Protein AF-A0A7C1H6C1-F1 (afdb_monomer)

Structure (mmCIF, N/CA/C/O backbone):
data_AF-A0A7C1H6C1-F1
#
_entry.id   AF-A0A7C1H6C1-F1
#
loop_
_atom_site.group_PDB
_atom_site.id
_atom_site.type_symbol
_atom_site.label_atom_id
_atom_site.label_alt_id
_atom_site.label_comp_id
_atom_site.label_asym_id
_atom_site.label_entity_id
_atom_site.label_seq_id
_atom_site.pdbx_PDB_ins_code
_atom_site.Cartn_x
_atom_site.Cartn_y
_atom_site.Cartn_z
_atom_site.occupancy
_atom_site.B_iso_or_equiv
_atom_site.auth_seq_id
_atom_site.auth_comp_id
_atom_site.auth_asym_id
_atom_site.auth_atom_id
_atom_site.pdbx_PDB_model_num
ATOM 1 N N . MET A 1 1 ? -27.870 21.185 27.278 1.00 41.31 1 MET A N 1
ATOM 2 C CA . MET A 1 1 ? -27.727 19.780 26.843 1.00 41.31 1 MET A CA 1
ATOM 3 C C . MET A 1 1 ? -26.979 19.782 25.518 1.00 41.31 1 MET A C 1
ATOM 5 O O . MET A 1 1 ? -27.585 20.027 24.486 1.00 41.31 1 MET A O 1
ATOM 9 N N . THR A 1 2 ? -25.654 19.652 25.551 1.00 43.38 2 THR A N 1
ATOM 10 C CA . THR A 1 2 ? -24.798 19.610 24.356 1.00 43.38 2 THR A CA 1
ATOM 11 C C . THR A 1 2 ? -24.588 18.154 23.959 1.00 43.38 2 THR A C 1
ATOM 13 O O . THR A 1 2 ? -24.225 17.325 24.786 1.00 43.38 2 THR A O 1
ATOM 16 N N . ASN A 1 3 ? -24.901 17.838 22.707 1.00 36.38 3 ASN A N 1
ATOM 17 C CA . ASN A 1 3 ? -24.874 16.490 22.154 1.00 36.38 3 ASN A CA 1
ATOM 18 C C . ASN A 1 3 ? -23.404 16.103 21.857 1.00 36.38 3 ASN A C 1
ATOM 20 O O . ASN A 1 3 ? -22.802 16.738 20.992 1.00 36.38 3 ASN A O 1
ATOM 24 N N . PRO A 1 4 ? -22.788 15.119 22.541 1.00 44.34 4 PRO A N 1
ATOM 25 C CA . PRO A 1 4 ? -21.353 14.830 22.414 1.00 44.34 4 PRO A CA 1
ATOM 26 C C . PRO A 1 4 ? -21.010 13.916 21.221 1.00 44.34 4 PRO A C 1
ATOM 28 O O . PRO A 1 4 ? -19.975 13.258 21.220 1.00 44.34 4 PRO A O 1
ATOM 31 N N . CYS A 1 5 ? -21.877 13.833 20.207 1.00 44.78 5 CYS A N 1
ATOM 32 C CA . CYS A 1 5 ? -21.797 12.816 19.153 1.00 44.78 5 CYS A CA 1
ATOM 33 C C . CYS A 1 5 ? -21.867 13.399 17.732 1.00 44.78 5 CYS A C 1
ATOM 35 O O . CYS A 1 5 ? -22.491 12.821 16.846 1.00 44.78 5 CYS A O 1
ATOM 37 N N . ALA A 1 6 ? -21.248 14.558 17.502 1.00 43.44 6 ALA A N 1
ATOM 38 C CA . ALA A 1 6 ? -21.001 15.027 16.143 1.00 43.44 6 ALA A CA 1
ATOM 39 C C . ALA A 1 6 ? -19.645 14.463 15.673 1.00 43.44 6 ALA A C 1
ATOM 41 O O . ALA A 1 6 ? -18.620 14.836 16.249 1.00 43.44 6 ALA A O 1
ATOM 42 N N . PRO A 1 7 ? -19.598 13.553 14.680 1.00 46.59 7 PRO A N 1
ATOM 43 C CA . PRO A 1 7 ? -18.335 13.176 14.060 1.00 46.59 7 PRO A CA 1
ATOM 44 C C . PRO A 1 7 ? -17.683 14.423 13.454 1.00 46.59 7 PRO A C 1
ATOM 46 O O . PRO A 1 7 ? -18.373 15.287 12.906 1.00 46.59 7 PRO A O 1
ATOM 49 N N . ALA A 1 8 ? -16.359 14.528 13.585 1.00 51.44 8 ALA A N 1
ATOM 50 C CA . ALA A 1 8 ? -15.604 15.621 12.988 1.00 51.44 8 ALA A CA 1
ATOM 51 C C . ALA A 1 8 ? -15.923 15.711 11.482 1.00 51.44 8 ALA A C 1
ATOM 53 O O . ALA A 1 8 ? -16.032 14.669 10.826 1.00 51.44 8 ALA A O 1
ATOM 54 N N . PRO A 1 9 ? -16.101 16.923 10.928 1.00 43.56 9 PRO A N 1
ATOM 55 C CA . PRO A 1 9 ? -16.385 17.080 9.512 1.00 43.56 9 PRO A CA 1
ATOM 56 C C . PRO A 1 9 ? -15.245 16.465 8.698 1.00 43.56 9 PRO A C 1
ATOM 58 O O . PRO A 1 9 ? -14.074 16.789 8.910 1.00 43.56 9 PRO A O 1
ATOM 61 N N . LEU A 1 10 ? -15.604 15.562 7.782 1.00 43.38 10 LEU A N 1
ATOM 62 C CA . LEU A 1 10 ? -14.687 15.027 6.781 1.00 43.38 10 LEU A CA 1
ATOM 63 C C . LEU A 1 10 ? -14.055 16.216 6.055 1.00 43.38 10 LEU A C 1
ATOM 65 O O . LEU A 1 10 ? -14.773 17.058 5.508 1.00 43.38 10 LEU A O 1
ATOM 69 N N . GLN A 1 11 ? -12.726 16.320 6.101 1.00 48.47 11 GLN A N 1
ATOM 70 C CA . GLN A 1 11 ? -12.034 17.381 5.382 1.00 48.47 11 GLN A CA 1
ATOM 71 C C . GLN A 1 11 ? -12.354 17.272 3.883 1.00 48.47 11 GLN A C 1
ATOM 73 O O . GLN A 1 11 ? -12.428 16.157 3.357 1.00 48.47 11 GLN A O 1
ATOM 78 N N . PRO A 1 12 ? -12.575 18.404 3.192 1.00 44.47 12 PRO A N 1
ATOM 79 C CA . PRO A 1 12 ? -12.840 18.391 1.763 1.00 44.47 12 PRO A CA 1
ATOM 80 C C . PRO A 1 12 ? -11.667 17.755 1.013 1.00 44.47 12 PRO A C 1
ATOM 82 O O . PRO A 1 12 ? -10.502 17.977 1.351 1.00 44.47 12 PRO A O 1
ATOM 85 N N . PHE A 1 13 ? -11.992 16.957 -0.007 1.00 45.94 13 PHE A N 1
ATOM 86 C CA . PHE A 1 13 ? -11.002 16.376 -0.908 1.00 45.94 13 PHE A CA 1
ATOM 87 C C . PHE A 1 13 ? -10.134 17.491 -1.510 1.00 45.94 13 PHE A C 1
ATOM 89 O O . PHE A 1 13 ? -10.690 18.479 -2.000 1.00 45.94 13 PHE A O 1
ATOM 96 N N . PRO A 1 14 ? -8.796 17.363 -1.483 1.00 41.94 14 PRO A N 1
ATOM 97 C CA . PRO A 1 14 ? -7.927 18.373 -2.056 1.00 41.94 14 PRO A CA 1
ATOM 98 C C . PRO A 1 14 ? -8.134 18.470 -3.571 1.00 41.94 14 PRO A C 1
ATOM 100 O O . PRO A 1 14 ? -8.294 17.473 -4.278 1.00 41.94 14 PRO A O 1
ATOM 103 N N . ASP A 1 15 ? -8.148 19.721 -4.017 1.00 39.97 15 ASP A N 1
ATOM 104 C CA . ASP A 1 15 ? -8.472 20.185 -5.357 1.00 39.97 15 ASP A CA 1
ATOM 105 C C . ASP A 1 15 ? -7.474 19.704 -6.438 1.00 39.97 15 ASP A C 1
ATOM 107 O O . ASP A 1 15 ? -6.362 19.243 -6.164 1.00 39.97 15 ASP A O 1
ATOM 111 N N . LYS A 1 16 ? -7.916 19.829 -7.691 1.00 38.97 16 LYS A N 1
ATOM 112 C CA . LYS A 1 16 ? -7.424 19.275 -8.973 1.00 38.97 16 LYS A CA 1
ATOM 113 C C . LYS A 1 16 ? -5.913 19.401 -9.288 1.00 38.97 16 LYS A C 1
ATOM 115 O O . LYS A 1 16 ? -5.517 20.066 -10.240 1.00 38.97 16 LYS A O 1
ATOM 120 N N . SER A 1 17 ? -5.079 18.655 -8.571 1.00 42.41 17 SER A N 1
ATOM 121 C CA . SER A 1 17 ? -3.699 18.266 -8.949 1.00 42.41 17 SER A CA 1
ATOM 122 C C . SER A 1 17 ? -3.492 16.744 -8.821 1.00 42.41 17 SER A C 1
ATOM 124 O O . SER A 1 17 ? -2.400 16.239 -8.581 1.00 42.41 17 SER A O 1
ATOM 126 N N . THR A 1 18 ? -4.605 16.021 -8.921 1.00 49.31 18 THR A N 1
ATOM 127 C CA . THR A 1 18 ? -4.987 14.915 -8.043 1.00 49.31 18 THR A CA 1
ATOM 128 C C . THR A 1 18 ? -4.229 13.623 -8.312 1.00 49.31 18 THR A C 1
ATOM 130 O O . THR A 1 18 ? -4.319 13.074 -9.409 1.00 49.31 18 THR A O 1
ATOM 133 N N . GLY A 1 19 ? -3.587 13.082 -7.271 1.00 53.88 19 GLY A N 1
ATOM 134 C CA . GLY A 1 19 ? -3.316 11.646 -7.202 1.00 53.88 19 GLY A CA 1
ATOM 135 C C . GLY A 1 19 ? -4.607 10.836 -7.359 1.00 53.88 19 GLY A C 1
ATOM 136 O O . GLY A 1 19 ? -5.715 11.383 -7.339 1.00 53.88 19 GLY A O 1
ATOM 137 N N . SER A 1 20 ? -4.476 9.532 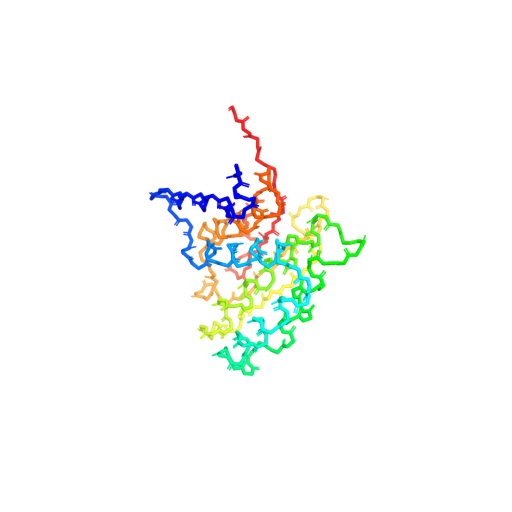-7.569 1.00 73.81 20 SER A N 1
ATOM 138 C CA . SER A 1 20 ? -5.600 8.677 -7.921 1.00 73.81 20 SER A CA 1
ATOM 139 C C . SER A 1 20 ? -6.739 8.791 -6.895 1.00 73.81 20 SER A C 1
ATOM 141 O O . SER A 1 20 ? -6.501 8.623 -5.692 1.00 73.81 20 SER A O 1
ATOM 143 N N . PRO A 1 21 ? -8.004 8.984 -7.332 1.00 83.50 21 PRO A N 1
ATOM 144 C CA . PRO A 1 21 ? -9.170 8.868 -6.457 1.00 83.50 21 PRO A CA 1
ATOM 145 C C . PRO A 1 21 ? -9.179 7.555 -5.664 1.00 83.50 21 PRO A C 1
ATOM 147 O O . PRO A 1 21 ? -9.702 7.506 -4.554 1.00 83.50 21 PRO A O 1
ATOM 150 N N . GLN A 1 22 ? -8.562 6.499 -6.208 1.00 86.25 22 GLN A N 1
ATOM 151 C CA . GLN A 1 22 ? -8.410 5.215 -5.529 1.00 86.25 22 GLN A CA 1
ATOM 152 C C . GLN A 1 22 ? -7.494 5.326 -4.305 1.00 86.25 22 GLN A C 1
ATOM 154 O O . GLN A 1 22 ? -7.871 4.848 -3.238 1.00 86.25 22 GLN A O 1
ATOM 159 N N . ALA A 1 23 ? -6.342 5.996 -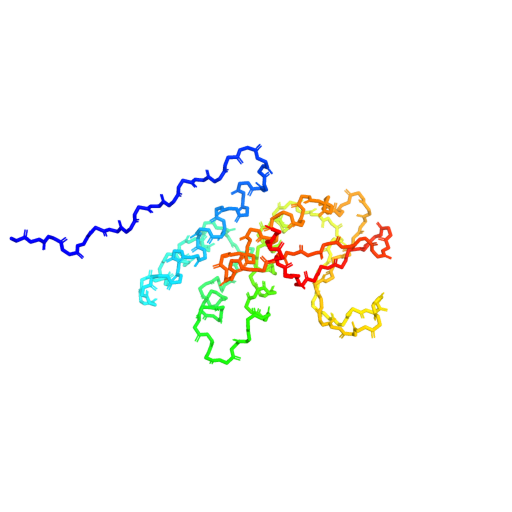4.420 1.00 90.75 23 ALA A N 1
ATOM 160 C CA . ALA A 1 23 ? -5.427 6.211 -3.299 1.00 90.75 23 ALA A CA 1
ATOM 161 C C . ALA A 1 23 ? -6.078 7.049 -2.192 1.00 90.75 23 ALA A C 1
ATOM 163 O O . ALA A 1 23 ? -5.973 6.708 -1.016 1.00 90.75 23 ALA A O 1
ATOM 164 N N . ALA A 1 24 ? -6.817 8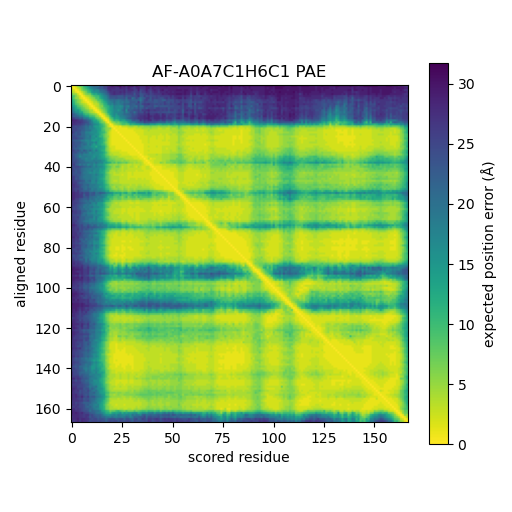.101 -2.561 1.00 91.31 24 ALA A N 1
ATOM 165 C CA . ALA A 1 24 ? -7.542 8.933 -1.600 1.00 91.31 24 ALA A CA 1
ATOM 166 C C . ALA A 1 24 ? -8.647 8.154 -0.864 1.00 91.31 24 ALA A C 1
ATOM 168 O O . ALA A 1 24 ? -8.762 8.249 0.358 1.00 91.31 24 ALA A O 1
ATOM 169 N N . LEU A 1 25 ? -9.434 7.345 -1.581 1.00 90.94 25 LEU A N 1
ATOM 170 C CA . LEU A 1 25 ? -10.455 6.484 -0.973 1.00 90.94 25 LEU A CA 1
ATOM 171 C C . LEU A 1 25 ? -9.836 5.419 -0.064 1.00 90.94 25 LEU A C 1
ATOM 173 O O . LEU A 1 25 ? -10.358 5.155 1.017 1.00 90.94 25 LEU A O 1
ATOM 177 N N . PHE A 1 26 ? -8.711 4.835 -0.474 1.00 91.94 26 PHE A N 1
ATOM 178 C CA . PHE A 1 26 ? -8.003 3.838 0.320 1.00 91.94 26 PHE A CA 1
ATOM 179 C C . PHE A 1 26 ? -7.402 4.445 1.597 1.00 91.94 26 PHE A C 1
ATOM 181 O O . PHE A 1 26 ? -7.551 3.884 2.682 1.00 91.94 26 PHE A O 1
ATOM 188 N N . ALA A 1 27 ? -6.792 5.629 1.493 1.00 93.75 27 ALA A N 1
ATOM 189 C CA . ALA A 1 27 ? -6.319 6.404 2.638 1.00 93.75 27 ALA A CA 1
ATOM 190 C C . ALA A 1 27 ? -7.461 6.724 3.615 1.00 93.75 27 ALA A C 1
ATOM 192 O O . ALA A 1 27 ? -7.323 6.513 4.821 1.00 93.75 27 ALA A O 1
ATOM 193 N N . ALA A 1 28 ? -8.607 7.174 3.097 1.00 92.50 28 ALA A N 1
ATOM 194 C CA . ALA A 1 28 ? -9.783 7.466 3.910 1.00 92.50 28 ALA A CA 1
ATOM 195 C C . ALA A 1 28 ? -10.333 6.208 4.600 1.00 92.50 28 ALA A C 1
ATOM 197 O O . ALA A 1 28 ? -10.686 6.264 5.780 1.00 92.50 28 ALA A O 1
ATOM 198 N N . LEU A 1 29 ? -10.365 5.062 3.907 1.00 91.75 29 LEU A N 1
ATOM 199 C CA . LEU A 1 29 ? -10.722 3.772 4.502 1.00 91.75 29 LEU A CA 1
ATOM 200 C C . LEU A 1 29 ? -9.780 3.434 5.660 1.00 91.75 29 LEU A C 1
ATOM 202 O O . LEU A 1 29 ? -10.250 3.147 6.759 1.00 91.75 29 LEU A O 1
ATOM 206 N N . TYR A 1 30 ? -8.466 3.517 5.441 1.00 92.69 30 TYR A N 1
ATOM 207 C CA . TYR A 1 30 ? -7.464 3.245 6.470 1.00 92.69 30 TYR A CA 1
ATOM 208 C C . TYR A 1 30 ? -7.639 4.133 7.708 1.00 92.69 30 TYR A C 1
ATOM 210 O O . TYR A 1 30 ? -7.719 3.621 8.826 1.00 92.69 30 TYR A O 1
ATOM 218 N N . GLN A 1 31 ? -7.787 5.446 7.523 1.00 92.19 31 GLN A N 1
ATOM 219 C CA . GLN A 1 31 ? -8.012 6.383 8.628 1.00 92.19 31 GLN A CA 1
ATOM 220 C C . GLN A 1 31 ? -9.334 6.117 9.354 1.00 92.19 31 GLN A C 1
ATOM 222 O O . GLN A 1 31 ? -9.385 6.137 10.582 1.00 92.19 31 GLN A O 1
ATOM 227 N N . THR A 1 32 ? -10.397 5.811 8.609 1.00 91.94 32 THR A N 1
ATOM 228 C CA . THR A 1 32 ? -11.703 5.477 9.192 1.00 91.94 32 THR A CA 1
ATOM 229 C C . THR A 1 32 ? -11.613 4.209 10.036 1.00 91.94 32 THR A C 1
ATOM 231 O O . THR A 1 32 ? -12.145 4.174 11.144 1.00 91.94 32 THR A O 1
ATOM 234 N N . MET A 1 33 ? -10.910 3.179 9.554 1.00 91.19 33 MET A N 1
ATOM 235 C CA . MET A 1 33 ? -10.683 1.955 10.321 1.00 91.19 33 MET A CA 1
ATOM 236 C C . MET A 1 33 ? -9.832 2.227 11.564 1.00 91.19 33 MET A C 1
ATOM 238 O O . MET A 1 33 ? -10.149 1.702 12.626 1.00 91.19 33 MET A O 1
ATOM 242 N N . HIS A 1 34 ? -8.819 3.092 11.479 1.00 89.44 34 HIS A N 1
ATOM 243 C CA . HIS A 1 34 ? -8.000 3.473 12.632 1.00 89.44 34 HIS A CA 1
ATOM 244 C C . HIS A 1 34 ? -8.816 4.123 13.762 1.00 89.44 34 HIS A C 1
ATOM 246 O O . HIS A 1 34 ? -8.596 3.831 14.934 1.00 89.44 34 HIS A O 1
ATOM 252 N N . LEU A 1 35 ? -9.793 4.964 13.411 1.00 88.50 35 LEU A N 1
ATOM 253 C CA . LEU A 1 35 ? -10.691 5.619 14.371 1.00 88.50 35 LEU A CA 1
ATOM 254 C C . LEU A 1 35 ? -11.818 4.702 14.871 1.00 88.50 35 LEU A C 1
ATOM 256 O O . LEU A 1 35 ? -12.518 5.032 15.831 1.00 88.50 35 LEU A O 1
ATOM 260 N N . CYS A 1 36 ? -12.034 3.563 14.215 1.00 88.81 36 CYS A N 1
ATOM 261 C CA . CYS A 1 36 ? -13.110 2.646 14.544 1.00 88.81 36 CYS A CA 1
ATOM 262 C C . CYS A 1 36 ? -12.683 1.682 15.672 1.00 88.81 36 CYS A C 1
ATOM 264 O O . CYS A 1 36 ? -11.614 1.066 15.591 1.00 88.81 36 CYS A O 1
ATOM 266 N N . PRO A 1 37 ? -13.514 1.468 16.711 1.00 85.81 37 PRO A N 1
ATOM 267 C CA . PRO A 1 37 ? -13.237 0.460 17.733 1.00 85.81 37 PRO A CA 1
ATOM 268 C C . PRO A 1 37 ? -13.064 -0.935 17.118 1.00 85.81 37 PRO A C 1
ATOM 270 O O . PRO A 1 37 ? -13.822 -1.311 16.222 1.00 85.81 37 PRO A O 1
ATOM 273 N N . SER A 1 38 ? -12.124 -1.734 17.630 1.00 80.38 38 SER A N 1
ATOM 274 C CA . SER A 1 38 ? -11.754 -3.037 17.045 1.00 80.38 38 SER A CA 1
ATOM 275 C C . SER A 1 38 ? -12.955 -3.968 16.830 1.00 80.38 38 SER A C 1
ATOM 277 O O . SER A 1 38 ? -13.084 -4.571 15.769 1.00 80.38 38 SER A O 1
ATOM 279 N N . GLY A 1 39 ? -13.903 -4.000 17.776 1.00 80.25 39 GLY A N 1
ATOM 280 C CA . GLY A 1 39 ? -15.122 -4.815 17.670 1.00 80.25 39 GLY A CA 1
ATOM 281 C C . GLY A 1 39 ? -16.093 -4.409 16.549 1.00 80.25 39 GLY A C 1
ATOM 282 O O . GLY A 1 39 ? -16.970 -5.191 16.200 1.00 80.25 39 GLY A O 1
ATOM 283 N N . ARG A 1 40 ? -15.957 -3.205 15.974 1.00 86.25 40 ARG A N 1
ATOM 284 C CA . ARG A 1 40 ? -16.769 -2.723 14.840 1.00 86.25 40 ARG A CA 1
ATOM 285 C C . ARG A 1 40 ? -16.029 -2.758 13.504 1.00 86.25 40 ARG A C 1
ATOM 287 O O . ARG A 1 40 ? -16.685 -2.727 12.469 1.00 86.25 40 ARG A O 1
ATOM 294 N N . ARG A 1 41 ? 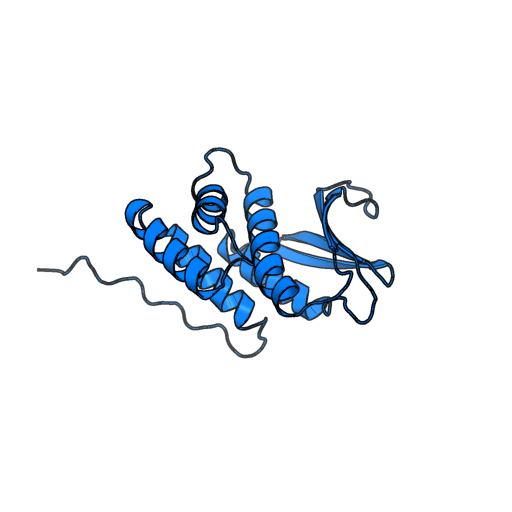-14.695 -2.843 13.518 1.00 90.25 41 ARG A N 1
ATOM 295 C CA . ARG A 1 41 ? -13.878 -2.964 12.302 1.00 90.25 41 ARG A CA 1
ATOM 296 C C . ARG A 1 41 ? -14.082 -4.297 11.600 1.00 90.25 41 ARG A C 1
ATOM 298 O O . ARG A 1 41 ? -14.333 -4.303 10.400 1.00 90.25 41 ARG A O 1
ATOM 305 N N . SER A 1 42 ? -14.006 -5.396 12.357 1.00 88.06 42 SER A N 1
ATOM 306 C CA . SER A 1 42 ? -14.030 -6.758 11.801 1.00 88.06 42 SER A CA 1
ATOM 307 C C . SER A 1 42 ? -15.215 -6.977 10.855 1.00 88.06 42 SER A C 1
ATOM 309 O O . SER A 1 42 ? -14.958 -7.225 9.683 1.00 88.06 42 SER A O 1
ATOM 311 N N . PRO A 1 43 ? -16.484 -6.726 11.245 1.00 89.56 43 PRO A N 1
ATOM 312 C CA . PRO A 1 43 ? -17.614 -6.971 10.345 1.00 89.56 43 PRO A CA 1
ATOM 313 C C . PRO A 1 43 ? -17.593 -6.132 9.059 1.00 89.56 43 PRO A C 1
ATOM 315 O O . PRO A 1 43 ? -18.104 -6.564 8.029 1.00 89.56 43 PRO A O 1
ATOM 318 N N . ILE A 1 44 ? -17.036 -4.915 9.110 1.00 89.88 44 ILE A N 1
ATOM 319 C CA . ILE A 1 44 ? -16.936 -4.028 7.941 1.00 89.88 44 ILE A CA 1
ATOM 320 C C . ILE A 1 44 ? -15.905 -4.582 6.956 1.00 89.88 44 ILE A C 1
ATOM 322 O O . ILE A 1 44 ? -16.155 -4.601 5.751 1.00 89.88 44 ILE A O 1
ATOM 326 N N . LEU A 1 45 ? -14.761 -5.032 7.471 1.00 89.50 45 LEU A N 1
ATOM 327 C CA . LEU A 1 45 ? -13.686 -5.601 6.667 1.00 89.50 45 LEU A CA 1
ATOM 328 C C . LEU A 1 45 ? -14.068 -6.974 6.110 1.00 89.50 45 LEU A C 1
ATOM 330 O O . LEU A 1 45 ? -13.835 -7.205 4.930 1.00 89.50 45 LEU A O 1
ATOM 334 N N . ASP A 1 46 ? -14.750 -7.811 6.893 1.00 89.19 46 ASP A N 1
ATOM 335 C CA . ASP A 1 46 ? -15.264 -9.114 6.449 1.00 89.19 46 ASP A CA 1
ATOM 336 C C . ASP A 1 46 ? -16.304 -8.945 5.317 1.00 89.19 46 ASP A C 1
ATOM 338 O O . ASP A 1 46 ? -16.298 -9.663 4.310 1.00 89.19 46 ASP A O 1
ATOM 342 N N . LEU A 1 47 ? -17.184 -7.938 5.429 1.00 89.50 47 LEU A N 1
ATOM 343 C CA . LEU A 1 47 ? -18.136 -7.592 4.368 1.00 89.50 47 LEU A CA 1
ATOM 344 C C . LEU A 1 47 ? -17.426 -7.084 3.106 1.00 89.50 47 LEU A C 1
ATOM 346 O O . LEU A 1 47 ? -17.845 -7.403 1.991 1.00 89.50 47 LEU A O 1
ATOM 350 N N . LEU A 1 48 ? -16.387 -6.263 3.271 1.00 87.56 48 LEU A N 1
ATOM 351 C CA . LEU A 1 48 ? -15.605 -5.739 2.157 1.00 87.56 48 LEU A CA 1
ATOM 352 C C . LEU A 1 48 ? -14.859 -6.870 1.437 1.00 87.56 48 LEU A C 1
ATOM 354 O O . LEU A 1 48 ? -14.961 -6.968 0.219 1.00 87.56 48 LEU A O 1
ATOM 358 N N . GLU A 1 49 ? -14.196 -7.755 2.179 1.00 87.94 49 GLU A N 1
ATOM 359 C CA . GLU A 1 49 ? -13.529 -8.965 1.682 1.00 87.94 49 GLU A CA 1
ATOM 360 C C . GLU A 1 49 ? -14.482 -9.842 0.864 1.00 87.94 49 GLU A C 1
ATOM 362 O O . GLU A 1 49 ? -14.203 -10.151 -0.293 1.00 87.94 49 GLU A O 1
ATOM 367 N N . THR A 1 50 ? -15.684 -10.107 1.383 1.00 86.75 50 THR A N 1
ATOM 368 C CA . THR A 1 50 ? -16.717 -10.867 0.656 1.00 86.75 50 THR A CA 1
ATOM 369 C C . THR A 1 50 ? -17.066 -10.238 -0.700 1.00 86.75 50 THR A C 1
ATOM 371 O O . THR A 1 50 ? -17.303 -10.946 -1.678 1.00 86.75 50 THR A O 1
ATOM 374 N N . ARG A 1 51 ? -17.100 -8.901 -0.787 1.00 85.44 51 ARG A N 1
ATOM 375 C CA . ARG A 1 51 ? -17.399 -8.179 -2.039 1.00 85.44 51 ARG A CA 1
ATOM 376 C C . ARG A 1 51 ? -16.231 -8.163 -3.017 1.00 85.44 51 ARG A C 1
ATOM 378 O O . ARG A 1 51 ? -16.455 -8.066 -4.220 1.00 85.44 51 ARG A O 1
ATOM 385 N N . LEU A 1 52 ? -15.010 -8.208 -2.501 1.00 79.38 52 LEU A N 1
ATOM 386 C CA . LEU A 1 52 ? -13.785 -8.269 -3.292 1.00 79.38 52 LEU A CA 1
ATOM 387 C C . LEU A 1 52 ? -13.511 -9.687 -3.815 1.00 79.38 52 LEU A C 1
ATOM 389 O O . LEU A 1 52 ? -12.789 -9.849 -4.799 1.00 79.38 52 LEU A O 1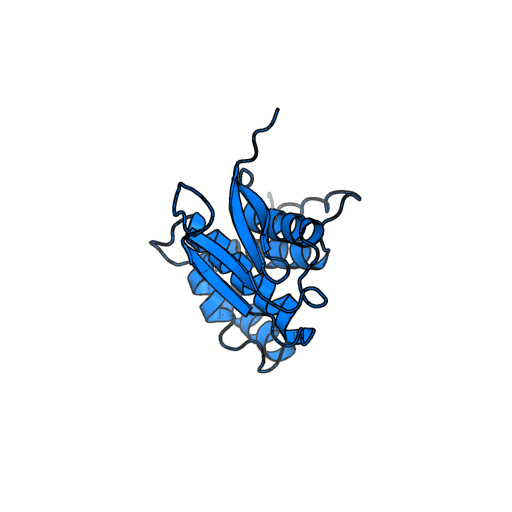
ATOM 393 N N . GLY A 1 53 ? -14.116 -10.695 -3.183 1.00 76.19 53 GLY A N 1
ATOM 394 C CA . GLY A 1 53 ? -13.941 -12.104 -3.510 1.00 76.19 53 GLY A CA 1
ATOM 395 C C . GLY A 1 53 ? -12.602 -12.657 -3.018 1.00 76.19 53 GLY A C 1
ATOM 396 O O . GLY A 1 53 ? -11.840 -11.986 -2.326 1.00 76.19 53 GLY A O 1
ATOM 397 N N . SER A 1 54 ? -12.285 -13.884 -3.434 1.00 64.94 54 SER A N 1
ATOM 398 C CA . SER A 1 54 ? -11.124 -14.666 -2.969 1.00 64.94 54 SER A CA 1
ATOM 399 C C . SER A 1 54 ? -9.748 -14.106 -3.360 1.00 64.94 54 SER A C 1
ATOM 401 O O . SER A 1 54 ? -8.730 -14.767 -3.183 1.00 64.94 54 SER A O 1
ATOM 403 N N . LEU A 1 55 ? -9.690 -12.928 -3.986 1.00 67.75 55 LEU A N 1
ATOM 404 C CA . LEU A 1 55 ? -8.426 -12.260 -4.304 1.00 67.75 55 LEU A CA 1
ATOM 405 C C . LEU A 1 55 ? -7.810 -11.599 -3.065 1.00 67.75 55 LEU A C 1
ATOM 407 O O . LEU A 1 55 ? -6.602 -11.362 -3.034 1.00 67.75 55 LEU A O 1
ATOM 411 N N . TYR A 1 56 ? -8.629 -11.299 -2.054 1.00 73.69 56 TYR A N 1
ATOM 412 C CA . TYR A 1 56 ? -8.233 -10.526 -0.881 1.00 73.69 56 TYR A CA 1
ATOM 413 C C . TYR A 1 56 ? -8.642 -11.211 0.416 1.00 73.69 56 TYR A C 1
ATOM 415 O O . TYR A 1 56 ? -9.403 -10.644 1.188 1.00 73.69 56 TYR A O 1
ATOM 423 N N . ASP A 1 57 ? -8.081 -12.385 0.685 1.00 80.94 57 ASP A N 1
ATOM 424 C CA . ASP A 1 57 ? -8.344 -13.090 1.943 1.00 80.94 57 ASP A CA 1
ATOM 425 C C . ASP A 1 57 ? -7.679 -12.398 3.146 1.00 80.94 57 ASP A C 1
ATOM 427 O O . ASP A 1 57 ? -6.644 -11.727 3.007 1.00 80.94 57 ASP A O 1
ATOM 431 N N . ASP A 1 58 ? -8.238 -12.598 4.340 1.00 86.44 58 ASP A N 1
ATOM 432 C CA . ASP A 1 58 ? -7.693 -12.140 5.625 1.00 86.44 58 ASP A CA 1
ATOM 433 C C . ASP A 1 58 ? -7.552 -10.604 5.729 1.00 86.44 58 ASP A C 1
ATOM 435 O O . ASP A 1 58 ? -6.634 -10.078 6.375 1.00 86.44 58 ASP A O 1
ATOM 439 N N . LEU A 1 59 ? -8.447 -9.838 5.101 1.00 88.38 59 LEU A N 1
ATOM 440 C CA . LEU A 1 59 ? -8.402 -8.375 5.086 1.00 88.38 59 LEU A CA 1
ATOM 441 C C . LEU A 1 59 ? -8.477 -7.797 6.500 1.00 88.38 59 LEU A C 1
ATOM 443 O O . LEU A 1 59 ? -7.706 -6.901 6.852 1.00 88.38 59 LEU A O 1
ATOM 447 N N . ASN A 1 60 ? -9.359 -8.353 7.328 1.00 88.31 60 ASN A N 1
ATOM 448 C CA . ASN A 1 60 ? -9.480 -7.995 8.736 1.00 88.31 60 ASN A CA 1
ATOM 449 C C . ASN A 1 60 ? -8.143 -8.144 9.477 1.00 88.31 60 ASN A C 1
ATOM 451 O O . ASN A 1 60 ? -7.649 -7.197 10.088 1.00 88.31 60 ASN A O 1
ATOM 455 N N . LYS A 1 61 ? -7.489 -9.301 9.330 1.00 88.19 61 LYS A N 1
ATOM 456 C CA . LYS A 1 61 ? -6.188 -9.582 9.949 1.00 88.19 61 LYS A CA 1
ATOM 457 C C . LYS A 1 61 ? -5.101 -8.627 9.451 1.00 88.19 61 LYS A C 1
ATOM 459 O O . LYS A 1 61 ? -4.342 -8.107 10.266 1.00 88.19 61 LYS A O 1
ATOM 464 N N . LYS A 1 62 ? -5.048 -8.347 8.143 1.00 90.06 62 LYS A N 1
ATOM 465 C CA . LYS A 1 62 ? -4.091 -7.398 7.539 1.00 90.06 62 LYS A CA 1
ATOM 466 C C . LYS A 1 62 ? -4.251 -5.990 8.119 1.00 90.06 62 LYS A C 1
ATOM 468 O O . LYS A 1 62 ? -3.266 -5.380 8.529 1.00 90.06 62 LYS A O 1
ATOM 473 N N . PHE A 1 63 ? -5.483 -5.490 8.222 1.00 90.31 63 PHE A N 1
ATOM 474 C CA . PHE A 1 63 ? -5.749 -4.188 8.839 1.00 90.31 63 PHE A CA 1
ATOM 475 C C . PHE A 1 63 ? -5.468 -4.184 10.342 1.00 90.31 63 PHE A C 1
ATOM 477 O O . PHE A 1 63 ? -4.884 -3.221 10.827 1.00 90.31 63 PHE A O 1
ATOM 484 N N . SER A 1 64 ? -5.820 -5.232 11.089 1.00 88.44 64 SER A N 1
ATOM 485 C CA . SER A 1 64 ? -5.470 -5.331 12.512 1.00 88.44 64 SER A CA 1
ATOM 486 C C . SER A 1 64 ? -3.959 -5.319 12.735 1.00 88.44 64 SER A C 1
ATOM 488 O O . SER A 1 64 ? -3.490 -4.626 13.632 1.00 88.44 64 SER A O 1
ATOM 490 N N . MET A 1 65 ? -3.180 -6.004 11.893 1.00 87.69 65 MET A N 1
ATOM 491 C CA . MET A 1 65 ? -1.716 -5.944 11.958 1.00 87.69 65 MET A CA 1
ATOM 492 C C . MET A 1 65 ? -1.195 -4.527 11.702 1.00 87.69 65 MET A C 1
ATOM 494 O O . MET A 1 65 ? -0.341 -4.059 12.445 1.00 87.69 65 MET A O 1
ATOM 498 N N . LEU A 1 66 ? -1.722 -3.819 10.701 1.00 89.88 66 LEU A N 1
ATOM 499 C CA . LEU A 1 66 ? -1.304 -2.440 10.432 1.00 89.88 66 LEU A CA 1
ATOM 500 C C . LEU A 1 66 ? -1.712 -1.479 11.552 1.00 89.88 66 LEU A C 1
ATOM 502 O O . LEU A 1 66 ? -0.948 -0.595 11.920 1.00 89.88 66 LEU A O 1
ATOM 506 N N . LEU A 1 67 ? -2.922 -1.612 12.086 1.00 88.56 67 LEU A N 1
ATOM 507 C CA . LEU A 1 67 ? -3.497 -0.627 12.999 1.00 88.56 67 LEU A CA 1
ATOM 508 C C . LEU A 1 67 ? -3.075 -0.846 14.453 1.00 88.56 67 LEU A C 1
ATOM 510 O O . LEU A 1 67 ? -2.808 0.137 15.144 1.00 88.56 67 LEU A O 1
ATOM 514 N N . ASP A 1 68 ? -2.996 -2.104 14.889 1.00 85.12 68 ASP A N 1
ATOM 515 C CA . ASP A 1 68 ? -2.922 -2.477 16.304 1.00 85.12 68 ASP A CA 1
ATOM 516 C C . ASP A 1 68 ? -1.590 -3.134 16.707 1.00 85.12 68 ASP A C 1
ATOM 518 O O . ASP A 1 68 ? -1.415 -3.456 17.882 1.00 85.12 68 ASP A O 1
ATOM 522 N N . ALA A 1 69 ? -0.643 -3.351 15.783 1.00 83.56 69 ALA A N 1
ATOM 523 C CA . ALA A 1 69 ? 0.638 -3.971 16.130 1.00 83.56 69 ALA A CA 1
ATOM 524 C C . ALA A 1 69 ? 1.452 -3.080 17.099 1.00 83.56 69 ALA A C 1
ATOM 526 O O . ALA A 1 69 ? 1.872 -1.984 16.716 1.00 83.56 69 ALA A O 1
ATOM 527 N N . PRO A 1 70 ? 1.730 -3.544 18.335 1.00 69.31 70 PRO A N 1
ATOM 528 C CA . PRO A 1 70 ? 2.269 -2.705 19.410 1.00 69.31 70 PRO A CA 1
ATOM 529 C C . PRO A 1 70 ? 3.734 -2.279 19.222 1.00 69.31 70 PRO A C 1
ATOM 531 O O . PRO A 1 70 ? 4.206 -1.402 19.938 1.00 69.31 70 PRO A O 1
ATOM 534 N N . SER A 1 71 ? 4.455 -2.878 18.274 1.00 82.75 71 SER A N 1
ATOM 535 C CA . SER A 1 71 ? 5.884 -2.639 18.029 1.00 82.75 71 SER A CA 1
ATOM 536 C C . SER A 1 71 ? 6.205 -2.291 16.572 1.00 82.75 71 SER A C 1
ATOM 538 O O . SER A 1 71 ? 7.361 -2.376 16.171 1.00 82.75 71 SER A O 1
ATOM 540 N N . MET A 1 72 ? 5.197 -1.958 15.762 1.00 87.69 72 MET A N 1
ATOM 541 C CA . MET A 1 72 ? 5.406 -1.635 14.350 1.00 87.69 72 MET A CA 1
ATOM 542 C C . MET A 1 72 ? 6.008 -0.235 14.216 1.00 87.69 72 MET A C 1
ATOM 544 O O . MET A 1 72 ? 5.449 0.734 14.741 1.00 87.69 72 MET A O 1
ATOM 548 N N . SER A 1 73 ? 7.140 -0.127 13.517 1.00 90.50 73 SER A N 1
ATOM 549 C CA . SER A 1 73 ? 7.754 1.170 13.243 1.00 90.50 73 SER A CA 1
ATOM 550 C C . SER A 1 73 ? 6.862 2.014 12.323 1.00 90.50 73 SER A C 1
ATOM 552 O O . SER A 1 73 ? 5.944 1.515 11.662 1.00 90.50 73 SER A O 1
ATOM 554 N N . LEU A 1 74 ? 7.119 3.325 12.272 1.00 90.69 74 LEU A N 1
ATOM 555 C CA . LEU A 1 74 ? 6.416 4.203 11.336 1.00 90.69 74 LEU A CA 1
ATOM 556 C C . LEU A 1 74 ? 6.643 3.756 9.883 1.00 90.69 74 LEU A C 1
ATOM 558 O O . LEU A 1 74 ? 5.705 3.772 9.088 1.00 90.69 74 LEU A O 1
ATOM 562 N N . GLU A 1 75 ? 7.870 3.351 9.559 1.00 90.81 75 GLU A N 1
ATOM 563 C CA . GLU A 1 75 ? 8.259 2.911 8.220 1.00 90.81 75 GLU A CA 1
ATOM 564 C C . GLU A 1 75 ? 7.533 1.625 7.830 1.00 90.81 75 GLU A C 1
ATOM 566 O O . GLU A 1 75 ? 6.883 1.595 6.787 1.00 90.81 75 GLU A O 1
ATOM 571 N N . ASP A 1 76 ? 7.518 0.621 8.710 1.00 90.62 76 ASP A N 1
ATOM 572 C CA . ASP A 1 76 ? 6.801 -0.642 8.484 1.00 90.62 76 ASP A CA 1
ATOM 573 C C . ASP A 1 76 ? 5.309 -0.415 8.240 1.00 90.62 76 ASP A C 1
ATOM 575 O O . ASP A 1 76 ? 4.699 -1.047 7.376 1.00 90.62 76 ASP A O 1
ATOM 579 N N . LYS A 1 77 ? 4.704 0.517 8.984 1.00 92.25 77 LYS A N 1
ATOM 580 C CA . LYS A 1 77 ? 3.292 0.875 8.819 1.00 92.25 77 LYS A CA 1
ATOM 581 C C . LYS A 1 77 ? 3.031 1.511 7.452 1.00 92.25 77 LYS A C 1
ATOM 583 O O . LYS A 1 77 ? 2.020 1.203 6.822 1.00 92.25 77 LYS A O 1
ATOM 588 N N . ILE A 1 78 ? 3.933 2.371 6.979 1.00 94.12 78 ILE A N 1
ATOM 589 C CA . ILE A 1 78 ? 3.834 3.006 5.658 1.00 94.12 78 ILE A CA 1
ATOM 590 C C . ILE A 1 78 ? 4.050 1.974 4.547 1.00 94.12 78 ILE A C 1
ATOM 592 O O . ILE A 1 78 ? 3.212 1.868 3.650 1.00 94.12 78 ILE A O 1
ATOM 596 N N . TYR A 1 79 ? 5.108 1.167 4.630 1.00 93.06 79 TYR A N 1
ATOM 597 C CA . TYR A 1 79 ? 5.391 0.116 3.656 1.00 93.06 79 TYR A CA 1
ATOM 598 C C . TYR A 1 79 ? 4.279 -0.931 3.598 1.00 93.06 79 TYR A C 1
ATOM 600 O O . TYR A 1 79 ? 3.829 -1.299 2.512 1.00 93.06 79 TYR A O 1
ATOM 608 N N . GLY A 1 80 ? 3.770 -1.364 4.750 1.00 92.56 80 GLY A N 1
ATOM 609 C CA . GLY A 1 80 ? 2.643 -2.284 4.827 1.00 92.56 80 GLY A CA 1
ATOM 610 C C . GLY A 1 80 ? 1.366 -1.705 4.211 1.00 92.56 80 GLY A C 1
ATOM 611 O O . GLY A 1 80 ? 0.652 -2.412 3.496 1.00 92.56 80 GLY A O 1
ATOM 612 N N . LEU A 1 81 ? 1.101 -0.408 4.408 1.00 93.56 81 LEU A N 1
ATOM 613 C CA . LEU A 1 81 ? -0.030 0.273 3.778 1.00 93.56 81 LEU A CA 1
ATOM 614 C C . LEU A 1 81 ? 0.126 0.361 2.251 1.00 93.56 81 LEU A C 1
ATOM 616 O O . LEU A 1 81 ? -0.839 0.114 1.525 1.00 93.56 81 LEU A O 1
ATOM 620 N N . TRP A 1 82 ? 1.327 0.672 1.756 1.00 94.19 82 TRP A N 1
ATOM 621 C CA . TRP A 1 82 ? 1.629 0.679 0.322 1.00 94.19 82 TRP A CA 1
ATOM 622 C C . TRP A 1 82 ? 1.460 -0.701 -0.305 1.00 94.19 82 TRP A C 1
ATOM 624 O O . TRP A 1 82 ? 0.803 -0.816 -1.336 1.00 94.19 82 TRP A O 1
ATOM 634 N N . LEU A 1 83 ? 1.993 -1.752 0.323 1.00 91.25 83 LEU A N 1
ATOM 635 C CA . LEU A 1 83 ? 1.838 -3.130 -0.147 1.00 91.25 83 LEU A CA 1
ATOM 636 C C . LEU A 1 83 ? 0.367 -3.536 -0.222 1.00 91.25 83 LEU A C 1
ATOM 638 O O . LEU A 1 83 ? -0.060 -4.135 -1.212 1.00 91.25 83 LEU A O 1
ATOM 642 N N . LEU A 1 84 ? -0.421 -3.178 0.795 1.00 90.06 84 LEU A N 1
ATOM 643 C CA . LEU A 1 84 ? -1.847 -3.455 0.790 1.00 90.06 84 LEU A CA 1
ATOM 644 C C . LEU A 1 84 ? -2.530 -2.714 -0.365 1.00 90.06 84 LEU A C 1
ATOM 646 O O . LEU A 1 84 ? -3.190 -3.356 -1.176 1.00 90.06 84 LEU A O 1
ATOM 650 N N . TYR A 1 85 ? -2.307 -1.408 -0.524 1.00 90.12 85 TYR A N 1
ATOM 651 C CA . TYR A 1 85 ? -2.863 -0.640 -1.645 1.00 90.12 85 TYR A CA 1
ATOM 652 C C . TYR A 1 85 ? -2.464 -1.200 -3.017 1.00 90.12 85 TYR A C 1
ATOM 654 O O . TYR A 1 85 ? -3.319 -1.387 -3.881 1.00 90.12 85 TYR A O 1
ATOM 662 N N . LEU A 1 86 ? -1.184 -1.516 -3.222 1.00 87.62 86 LEU A N 1
ATOM 663 C CA . LEU A 1 86 ? -0.704 -2.094 -4.476 1.00 87.62 86 LEU A CA 1
ATOM 664 C C . LEU A 1 86 ? -1.349 -3.444 -4.753 1.00 87.62 86 LEU A C 1
ATOM 666 O O . LEU A 1 86 ? -1.726 -3.710 -5.894 1.00 87.62 86 LEU A O 1
ATOM 670 N N . SER A 1 87 ? -1.572 -4.257 -3.716 1.00 81.94 87 SER A N 1
ATOM 671 C CA . SER A 1 87 ? -2.336 -5.487 -3.883 1.00 81.94 87 SER A CA 1
ATOM 672 C C . SER A 1 87 ? -3.739 -5.195 -4.429 1.00 81.94 87 SER A C 1
ATOM 674 O O . SER A 1 87 ? -4.198 -5.899 -5.321 1.00 81.94 87 SER A O 1
ATOM 676 N N . PHE A 1 88 ? -4.383 -4.107 -3.991 1.00 79.19 88 PHE A N 1
ATOM 677 C CA . PHE A 1 88 ? -5.716 -3.679 -4.428 1.00 79.19 88 PHE A CA 1
ATOM 678 C C . PHE A 1 88 ? -5.798 -3.160 -5.863 1.00 79.19 88 PHE A C 1
ATOM 680 O O . PHE A 1 88 ? -6.836 -3.307 -6.501 1.00 79.19 88 PHE A O 1
ATOM 687 N N . ILE A 1 89 ? -4.737 -2.547 -6.385 1.00 75.56 89 ILE A N 1
ATOM 688 C CA . ILE A 1 89 ? -4.784 -1.913 -7.712 1.00 75.56 89 ILE A CA 1
ATOM 689 C C . ILE A 1 89 ? -4.065 -2.711 -8.805 1.00 75.56 89 ILE A C 1
ATOM 691 O O . ILE A 1 89 ? -4.422 -2.586 -9.978 1.00 75.56 89 ILE A O 1
ATOM 695 N N . VAL A 1 90 ? -3.088 -3.546 -8.440 1.00 66.50 90 VAL A N 1
ATOM 696 C CA . VAL A 1 90 ? -2.294 -4.342 -9.389 1.00 66.50 90 VAL A CA 1
ATOM 697 C C . VAL A 1 90 ? -2.966 -5.683 -9.687 1.00 66.50 90 VAL A C 1
ATOM 699 O O . VAL A 1 90 ? -3.072 -6.059 -10.856 1.00 66.50 90 VAL A O 1
ATOM 702 N N . PHE A 1 91 ? -3.477 -6.387 -8.669 1.00 57.69 91 PHE A N 1
ATOM 703 C CA . PHE A 1 91 ? -4.069 -7.720 -8.860 1.00 57.69 91 PHE A CA 1
ATOM 704 C C . PHE A 1 91 ? -5.346 -7.729 -9.714 1.00 57.69 91 PHE A C 1
ATOM 706 O O . PHE A 1 91 ? -5.439 -8.593 -10.587 1.00 57.69 91 PHE A O 1
ATOM 713 N N . PRO A 1 92 ? -6.297 -6.780 -9.583 1.00 55.25 92 PRO A N 1
ATOM 714 C CA . PRO A 1 92 ? -7.523 -6.814 -10.383 1.00 55.25 92 PRO A CA 1
ATOM 715 C C . PRO A 1 92 ? -7.287 -6.408 -11.838 1.00 55.25 92 PRO A C 1
ATOM 717 O O . PRO A 1 92 ? -8.098 -6.714 -12.706 1.00 55.25 92 PRO A O 1
ATOM 720 N N . ARG A 1 93 ? -6.186 -5.697 -12.120 1.00 56.91 93 ARG A N 1
ATOM 721 C CA . ARG A 1 93 ? -5.835 -5.245 -13.474 1.00 56.91 93 ARG A CA 1
ATOM 722 C C . ARG A 1 93 ? -5.003 -6.258 -14.254 1.00 56.91 93 ARG A C 1
ATOM 724 O O . ARG A 1 93 ? -4.667 -5.968 -15.397 1.00 56.91 93 ARG A O 1
ATOM 731 N N . HIS A 1 94 ? -4.672 -7.409 -13.655 1.00 54.72 94 HIS A N 1
ATOM 732 C CA . HIS A 1 94 ? -3.839 -8.446 -14.264 1.00 54.72 94 HIS A CA 1
ATOM 733 C C . HIS A 1 94 ? -2.611 -7.863 -14.973 1.00 54.72 94 HIS A C 1
ATOM 735 O O . HIS A 1 94 ? -2.391 -8.187 -16.132 1.00 54.72 94 HIS A O 1
ATOM 741 N N . MET A 1 95 ? -1.828 -6.990 -14.323 1.00 63.88 95 MET A N 1
ATOM 742 C CA . MET A 1 95 ? -0.547 -6.559 -14.899 1.00 63.88 95 MET A CA 1
ATOM 743 C C . MET A 1 95 ? 0.400 -7.770 -14.901 1.00 63.88 95 MET A C 1
ATOM 745 O O . MET A 1 95 ? 0.977 -8.090 -13.856 1.00 63.88 95 MET A O 1
ATOM 749 N N . PRO A 1 96 ? 0.536 -8.516 -16.015 1.00 64.06 96 PRO A N 1
ATOM 750 C CA . PRO A 1 96 ? 1.195 -9.807 -15.982 1.00 64.06 96 PRO A CA 1
ATOM 751 C C . PRO A 1 96 ? 2.687 -9.564 -15.777 1.00 64.06 96 PRO A C 1
ATOM 753 O O . PRO A 1 96 ? 3.301 -8.775 -16.494 1.00 64.06 96 PRO A O 1
ATOM 756 N N . GLY A 1 97 ? 3.273 -10.236 -14.789 1.00 75.44 97 GLY A N 1
ATOM 757 C CA . GLY A 1 97 ? 4.706 -10.132 -14.522 1.00 75.44 97 GLY A CA 1
ATOM 758 C C . GLY A 1 97 ? 5.136 -8.883 -13.753 1.00 75.44 97 GLY A C 1
ATOM 759 O O . GLY A 1 97 ? 6.340 -8.658 -13.652 1.00 75.44 97 GLY A O 1
ATOM 760 N N . VAL A 1 98 ? 4.205 -8.100 -13.189 1.00 83.50 98 VAL A N 1
ATOM 761 C CA . VAL A 1 98 ? 4.559 -7.096 -12.176 1.00 83.50 98 VAL A CA 1
ATOM 762 C C . VAL A 1 98 ? 4.690 -7.772 -10.812 1.00 83.50 98 VAL A C 1
ATOM 764 O O . VAL A 1 98 ? 3.777 -8.445 -10.341 1.00 83.50 98 VAL A O 1
ATOM 767 N N . GLN A 1 99 ? 5.841 -7.592 -10.181 1.00 85.81 99 GLN A N 1
ATOM 768 C CA . GLN A 1 99 ? 6.194 -8.105 -8.866 1.00 85.81 99 GLN A CA 1
ATOM 769 C C . GLN A 1 99 ? 6.577 -6.936 -7.972 1.00 85.81 99 GLN A C 1
ATOM 771 O O . GLN A 1 99 ? 7.221 -5.989 -8.426 1.00 85.81 99 GLN A O 1
ATOM 776 N N . PHE A 1 100 ? 6.223 -7.017 -6.696 1.00 87.81 100 PHE A N 1
ATOM 777 C CA . PHE A 1 100 ? 6.645 -6.042 -5.704 1.00 87.81 100 PHE A CA 1
ATOM 778 C C . PHE A 1 100 ? 7.114 -6.733 -4.425 1.00 87.81 100 PHE A C 1
ATOM 780 O O . PHE A 1 100 ? 6.573 -7.769 -4.042 1.00 87.81 100 PHE A O 1
ATOM 787 N N . TRP A 1 101 ? 8.144 -6.183 -3.788 1.00 87.62 101 TRP A N 1
ATOM 788 C CA . TRP A 1 101 ? 8.708 -6.700 -2.538 1.00 87.62 101 TRP A CA 1
ATOM 789 C C . TRP A 1 101 ? 9.430 -5.590 -1.772 1.00 87.62 101 TRP A C 1
ATOM 791 O O . TRP A 1 101 ? 9.807 -4.574 -2.356 1.00 87.62 101 TRP A O 1
ATOM 801 N N . LEU A 1 102 ? 9.632 -5.794 -0.471 1.00 88.56 102 LEU A N 1
ATOM 802 C CA . LEU A 1 102 ? 10.489 -4.944 0.356 1.00 88.56 102 LEU A CA 1
ATOM 803 C C . LEU A 1 102 ? 11.901 -5.525 0.399 1.00 88.56 102 LEU A C 1
ATOM 805 O O . LEU A 1 102 ? 12.082 -6.744 0.433 1.00 88.56 102 LEU A O 1
ATOM 809 N N . GLY A 1 103 ? 12.901 -4.656 0.363 1.00 84.25 103 GLY A N 1
ATOM 810 C CA . GLY A 1 103 ? 14.290 -5.048 0.556 1.00 84.25 103 GLY A CA 1
ATOM 811 C C . GLY A 1 103 ? 15.235 -3.861 0.475 1.00 84.25 103 GLY A C 1
ATOM 812 O O . GLY A 1 103 ? 14.820 -2.743 0.178 1.00 84.25 103 GLY A O 1
ATOM 813 N N . ALA A 1 104 ? 16.520 -4.111 0.721 1.00 79.25 104 ALA A N 1
ATOM 814 C CA . ALA A 1 104 ? 17.543 -3.075 0.659 1.00 79.25 104 ALA A CA 1
ATOM 815 C C . ALA A 1 104 ? 17.565 -2.374 -0.710 1.00 79.25 104 ALA A C 1
ATOM 817 O O . ALA A 1 104 ? 17.475 -3.023 -1.766 1.00 79.25 104 ALA A O 1
ATOM 818 N N . ASP A 1 105 ? 17.717 -1.052 -0.685 1.00 77.06 105 ASP A N 1
ATOM 819 C CA . ASP A 1 105 ? 18.061 -0.277 -1.865 1.00 77.06 105 ASP A CA 1
ATOM 820 C C . ASP A 1 105 ? 19.511 -0.595 -2.244 1.00 77.06 105 ASP A C 1
ATOM 822 O O . ASP A 1 105 ? 20.463 -0.233 -1.558 1.00 77.06 105 ASP A O 1
ATOM 826 N N . LEU A 1 106 ? 19.670 -1.347 -3.332 1.00 70.69 106 LEU A N 1
ATOM 827 C CA . LEU A 1 106 ? 20.980 -1.746 -3.850 1.00 70.69 106 LEU A CA 1
ATOM 828 C C . LEU A 1 106 ? 21.607 -0.664 -4.739 1.00 70.69 106 LEU A C 1
ATOM 830 O O . LEU A 1 106 ? 22.699 -0.869 -5.265 1.00 70.69 106 LEU A O 1
ATOM 834 N N . PHE A 1 107 ? 20.894 0.441 -4.965 1.00 69.44 107 PHE A N 1
ATOM 835 C CA . PHE A 1 107 ? 21.273 1.497 -5.898 1.00 69.44 107 PHE A CA 1
ATOM 836 C C . PHE A 1 107 ? 21.534 2.838 -5.201 1.00 69.44 107 PHE A C 1
ATOM 838 O O . PHE A 1 107 ? 21.830 3.822 -5.879 1.00 69.44 107 PHE A O 1
ATOM 845 N N . SER A 1 108 ? 21.434 2.891 -3.870 1.00 65.00 108 SER A N 1
ATOM 846 C CA . SER A 1 108 ? 21.908 4.007 -3.050 1.00 65.00 108 SER A CA 1
ATOM 847 C C . SER A 1 108 ? 23.043 3.581 -2.128 1.00 65.00 108 SER A C 1
ATOM 849 O O . SER A 1 108 ? 23.124 2.425 -1.720 1.00 65.00 108 SER A O 1
ATOM 851 N N . ASP A 1 109 ? 23.906 4.541 -1.788 1.00 64.31 109 ASP A N 1
ATOM 852 C CA . ASP A 1 109 ? 25.025 4.338 -0.857 1.00 64.31 109 ASP A CA 1
ATOM 853 C C . ASP A 1 109 ? 24.534 3.957 0.548 1.00 64.31 109 ASP A C 1
ATOM 855 O O . ASP A 1 109 ? 25.155 3.154 1.246 1.00 64.31 109 ASP A O 1
ATOM 859 N N . ASP A 1 110 ? 23.359 4.465 0.918 1.00 60.28 110 ASP A N 1
ATOM 860 C CA . ASP A 1 110 ? 22.654 4.103 2.134 1.00 60.28 110 ASP A CA 1
ATOM 861 C C . ASP A 1 110 ? 21.687 2.955 1.804 1.00 60.28 110 ASP A C 1
ATOM 863 O O . ASP A 1 110 ? 20.679 3.165 1.125 1.00 60.28 110 ASP A O 1
ATOM 867 N N . GLN A 1 111 ? 22.003 1.728 2.233 1.00 66.81 111 GLN A N 1
ATOM 868 C CA . GLN A 1 111 ? 21.227 0.496 1.986 1.00 66.81 111 GLN A CA 1
ATOM 869 C C . GLN A 1 111 ? 19.893 0.458 2.760 1.00 66.81 111 GLN A C 1
ATOM 871 O O . GLN A 1 111 ? 19.544 -0.544 3.387 1.00 66.81 111 GLN A O 1
ATOM 876 N N . HIS A 1 112 ? 19.151 1.563 2.764 1.00 78.25 112 HIS A N 1
ATOM 877 C CA . HIS A 1 112 ? 17.854 1.653 3.416 1.00 78.25 112 HIS A CA 1
ATOM 878 C C . HIS A 1 112 ? 16.848 0.706 2.766 1.00 78.25 112 HIS A C 1
ATOM 880 O O . HIS A 1 112 ? 16.912 0.411 1.571 1.00 78.25 112 HIS A O 1
ATOM 886 N N . GLU A 1 113 ? 15.904 0.220 3.563 1.00 83.75 113 GLU A N 1
ATOM 887 C CA . GLU A 1 113 ? 14.813 -0.595 3.052 1.00 83.75 113 GLU A CA 1
ATOM 888 C C . GLU A 1 113 ? 13.927 0.239 2.120 1.00 83.75 113 GLU A C 1
ATOM 890 O O . GLU A 1 113 ? 13.622 1.399 2.405 1.00 83.75 113 GLU A O 1
ATOM 895 N N . CYS A 1 114 ? 13.537 -0.343 0.987 1.00 90.44 114 CYS A N 1
ATOM 896 C CA . CYS A 1 114 ? 12.692 0.280 -0.020 1.00 90.44 114 CYS A CA 1
ATOM 897 C C . CYS A 1 114 ? 11.699 -0.730 -0.604 1.00 90.44 114 CYS A C 1
ATOM 899 O O . CYS A 1 114 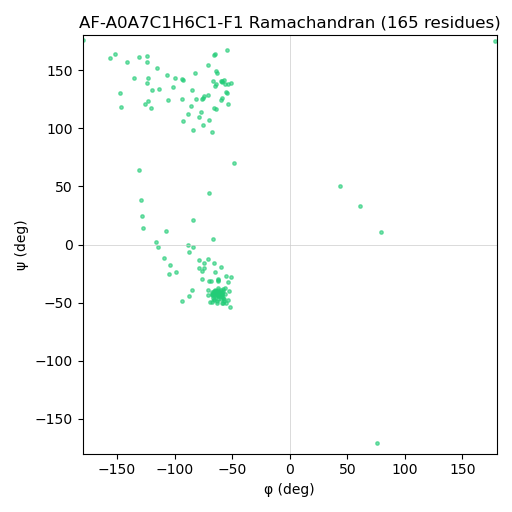? 11.912 -1.947 -0.601 1.00 90.44 114 CYS A O 1
ATOM 901 N N . LEU A 1 115 ? 10.608 -0.209 -1.153 1.00 92.81 115 LEU A N 1
ATOM 902 C CA . LEU A 1 115 ? 9.658 -0.980 -1.935 1.00 92.81 115 LEU A CA 1
ATOM 903 C C . LEU A 1 115 ? 10.134 -1.039 -3.384 1.00 92.81 115 LEU A C 1
ATOM 905 O O . LEU A 1 115 ? 10.235 -0.025 -4.071 1.00 92.81 115 LEU A O 1
ATOM 909 N N . ARG A 1 116 ? 10.391 -2.247 -3.873 1.00 91.19 116 ARG A N 1
ATOM 910 C CA . ARG A 1 116 ? 10.817 -2.493 -5.250 1.00 91.19 116 ARG A CA 1
ATOM 911 C C . ARG A 1 116 ? 9.637 -2.978 -6.062 1.00 91.19 116 ARG A C 1
ATOM 913 O O . ARG A 1 116 ? 8.897 -3.846 -5.611 1.00 91.19 116 ARG A O 1
ATOM 920 N N . ILE A 1 117 ? 9.487 -2.439 -7.266 1.00 89.94 117 ILE A N 1
ATOM 921 C CA . ILE A 1 117 ? 8.453 -2.843 -8.222 1.00 89.94 117 ILE A CA 1
ATOM 922 C C . ILE A 1 117 ? 9.157 -3.199 -9.521 1.00 89.94 117 ILE A C 1
ATOM 924 O O . ILE A 1 117 ? 9.864 -2.368 -10.087 1.00 89.94 117 ILE A O 1
ATOM 928 N N . ARG A 1 118 ? 8.988 -4.432 -9.988 1.00 89.06 118 ARG A N 1
ATOM 929 C CA . ARG A 1 118 ? 9.602 -4.932 -11.217 1.00 89.06 118 ARG A CA 1
ATOM 930 C C . ARG A 1 118 ? 8.542 -5.465 -12.157 1.00 89.06 118 ARG A C 1
ATOM 932 O O . ARG A 1 118 ? 7.647 -6.166 -11.711 1.00 89.06 118 ARG A O 1
ATOM 939 N N . GLY A 1 119 ? 8.672 -5.197 -13.444 1.00 87.94 119 GLY A N 1
ATOM 940 C CA . GLY A 1 119 ? 7.814 -5.773 -14.468 1.00 87.94 119 GLY A CA 1
ATOM 941 C C . GLY A 1 119 ? 8.164 -5.244 -15.852 1.00 87.94 119 GLY A C 1
ATOM 942 O O . GLY A 1 119 ? 9.011 -4.360 -15.972 1.00 87.94 119 GLY A O 1
ATOM 943 N N . PRO A 1 120 ? 7.527 -5.762 -16.913 1.00 85.81 120 PRO A N 1
ATOM 944 C CA . PRO A 1 120 ? 7.708 -5.228 -18.259 1.00 85.81 120 PRO A CA 1
ATOM 945 C C . PRO A 1 120 ? 7.496 -3.709 -18.272 1.00 85.81 120 PRO A C 1
ATOM 947 O O . PRO A 1 120 ? 6.551 -3.229 -17.651 1.00 85.81 120 PRO A O 1
ATOM 950 N N . ALA A 1 121 ? 8.318 -2.954 -19.006 1.00 83.25 121 ALA A N 1
ATOM 951 C CA . ALA A 1 121 ? 8.223 -1.488 -19.050 1.00 83.25 121 ALA A CA 1
ATOM 952 C C . ALA A 1 121 ? 6.813 -0.987 -19.425 1.00 83.25 121 ALA A C 1
ATOM 954 O O . ALA A 1 121 ? 6.352 0.031 -18.925 1.00 83.25 121 ALA A O 1
ATOM 955 N N . THR A 1 122 ? 6.098 -1.742 -20.264 1.00 80.75 122 THR A N 1
ATOM 956 C CA . THR A 1 122 ? 4.713 -1.462 -20.679 1.00 80.75 122 THR A CA 1
ATOM 957 C C . THR A 1 122 ? 3.664 -1.751 -19.604 1.00 80.75 122 THR A C 1
ATOM 959 O O . THR A 1 122 ? 2.515 -1.349 -19.754 1.00 80.75 122 THR A O 1
ATOM 962 N N . ALA A 1 123 ? 4.028 -2.500 -18.565 1.00 79.38 123 ALA A N 1
ATOM 963 C CA . ALA A 1 123 ? 3.164 -2.900 -17.460 1.00 79.38 123 ALA A CA 1
ATOM 964 C C . ALA A 1 123 ? 3.516 -2.185 -16.145 1.00 79.38 123 ALA A C 1
ATOM 966 O O . ALA A 1 123 ? 2.740 -2.265 -15.196 1.00 79.38 123 ALA A O 1
ATOM 967 N N . LEU A 1 124 ? 4.661 -1.498 -16.067 1.00 81.19 124 LEU A N 1
ATOM 968 C CA . LEU A 1 124 ? 5.003 -0.699 -14.896 1.00 81.19 124 LEU A CA 1
ATOM 969 C C . LEU A 1 124 ? 4.050 0.495 -14.754 1.00 81.19 124 LEU A C 1
ATOM 971 O O . LEU A 1 124 ? 3.699 1.131 -15.751 1.00 81.19 124 LEU A O 1
ATOM 975 N N . PRO A 1 125 ? 3.649 0.834 -13.518 1.00 80.38 125 PRO A N 1
ATOM 976 C CA . PRO A 1 125 ? 2.900 2.054 -13.276 1.00 80.38 125 PRO A CA 1
ATOM 977 C C . PRO A 1 125 ? 3.746 3.279 -13.642 1.00 80.38 125 PRO A C 1
ATOM 979 O O . PRO A 1 125 ? 4.966 3.291 -13.468 1.00 80.38 125 PRO A O 1
ATOM 982 N N . GLU A 1 126 ? 3.083 4.337 -14.106 1.00 85.50 126 GLU A N 1
ATOM 983 C CA . GLU A 1 126 ? 3.736 5.625 -14.322 1.00 85.50 126 GLU A CA 1
ATOM 984 C C . GLU A 1 126 ? 4.322 6.130 -12.994 1.00 85.50 126 GLU A C 1
ATOM 986 O O . GLU A 1 126 ? 3.601 6.270 -12.003 1.00 85.50 126 GLU A O 1
ATOM 991 N N . SER A 1 127 ? 5.628 6.417 -12.973 1.00 85.12 127 SER A N 1
ATOM 992 C CA . SER A 1 127 ? 6.364 6.746 -11.744 1.00 85.12 127 SER A CA 1
ATOM 993 C C . SER A 1 127 ? 5.763 7.932 -10.995 1.00 85.12 127 SER A C 1
ATOM 995 O O . SER A 1 127 ? 5.602 7.867 -9.780 1.00 85.12 127 SER A O 1
ATOM 997 N N . ARG A 1 128 ? 5.370 8.989 -11.714 1.00 85.88 128 ARG A N 1
ATOM 998 C CA . ARG A 1 128 ? 4.775 10.194 -11.124 1.00 85.88 128 ARG A CA 1
ATOM 999 C C . ARG A 1 128 ? 3.397 9.930 -10.520 1.00 85.88 128 ARG A C 1
ATOM 1001 O O . ARG A 1 128 ? 3.105 10.421 -9.433 1.00 85.88 128 ARG A O 1
ATOM 1008 N N . ALA A 1 129 ? 2.554 9.163 -11.209 1.00 86.38 129 ALA A N 1
ATOM 1009 C CA . ALA A 1 129 ? 1.238 8.795 -10.694 1.00 86.38 129 ALA A CA 1
ATOM 1010 C C . ALA A 1 129 ? 1.370 7.909 -9.446 1.00 86.38 129 ALA A C 1
ATOM 1012 O O . ALA A 1 129 ? 0.708 8.152 -8.439 1.00 86.38 129 ALA A O 1
ATOM 1013 N N . LEU A 1 130 ? 2.288 6.939 -9.485 1.00 90.12 130 LEU A N 1
ATOM 1014 C CA . LEU A 1 130 ? 2.593 6.088 -8.343 1.00 90.12 130 LEU A CA 1
ATOM 1015 C C . LEU A 1 130 ? 3.124 6.899 -7.153 1.00 90.12 130 LEU A C 1
ATOM 1017 O O . LEU A 1 130 ? 2.693 6.683 -6.025 1.00 90.12 130 LEU A O 1
ATOM 1021 N N . GLU A 1 131 ? 4.035 7.844 -7.389 1.00 93.12 131 GLU A N 1
ATOM 1022 C CA . GLU A 1 131 ? 4.591 8.694 -6.334 1.00 93.12 131 GLU A CA 1
ATOM 1023 C C . GLU A 1 131 ? 3.504 9.496 -5.618 1.00 93.12 131 GLU A C 1
ATOM 1025 O O . GLU A 1 131 ? 3.491 9.566 -4.387 1.00 93.12 131 GLU A O 1
ATOM 1030 N N . LEU A 1 132 ? 2.555 10.053 -6.374 1.00 92.31 132 LEU A N 1
ATOM 1031 C CA . LEU A 1 132 ? 1.413 10.773 -5.817 1.00 92.31 132 LEU A CA 1
ATOM 1032 C C . LEU A 1 132 ? 0.523 9.853 -4.976 1.00 92.31 132 LEU A C 1
ATOM 1034 O O . LEU A 1 132 ? 0.200 10.196 -3.838 1.00 92.31 132 LEU A O 1
ATOM 1038 N N . ASP A 1 133 ? 0.163 8.684 -5.502 1.00 93.38 133 ASP A N 1
ATOM 1039 C CA . ASP A 1 133 ? -0.681 7.710 -4.807 1.00 93.38 133 ASP A CA 1
ATOM 1040 C C . ASP A 1 133 ? -0.057 7.260 -3.485 1.00 93.38 133 ASP A C 1
ATOM 1042 O O . ASP A 1 133 ? -0.685 7.322 -2.425 1.00 93.38 133 ASP A O 1
ATOM 1046 N N . LEU A 1 134 ? 1.211 6.853 -3.528 1.00 94.69 134 LEU A N 1
ATOM 1047 C CA . LEU A 1 134 ? 1.926 6.377 -2.351 1.00 94.69 134 LEU A CA 1
ATOM 1048 C C . LEU A 1 134 ? 2.181 7.515 -1.349 1.00 94.69 134 LEU A C 1
ATOM 1050 O O . LEU A 1 134 ? 2.114 7.294 -0.138 1.00 94.69 134 LEU A O 1
ATOM 1054 N N . SER A 1 135 ? 2.361 8.752 -1.819 1.00 95.56 135 SER A N 1
ATOM 1055 C CA . SER A 1 135 ? 2.436 9.928 -0.944 1.00 95.56 135 SER A CA 1
ATOM 1056 C C . SER A 1 135 ? 1.118 10.215 -0.224 1.00 95.56 135 SER A C 1
ATOM 1058 O O . SER A 1 135 ? 1.140 10.554 0.958 1.00 95.56 135 SER A O 1
ATOM 1060 N N . ILE A 1 136 ? -0.033 10.064 -0.891 1.00 94.69 136 ILE A N 1
ATOM 1061 C CA . ILE A 1 136 ? -1.353 10.210 -0.251 1.00 94.69 136 ILE A CA 1
ATOM 1062 C C . ILE A 1 136 ? -1.497 9.206 0.899 1.00 94.69 136 ILE A C 1
ATOM 1064 O O . ILE A 1 136 ? -1.910 9.573 2.001 1.00 94.69 136 ILE A O 1
ATOM 1068 N N . LEU A 1 137 ? -1.102 7.955 0.666 1.00 95.00 137 LEU A N 1
ATOM 1069 C CA . LEU A 1 137 ? -1.153 6.899 1.677 1.00 95.00 137 LEU A CA 1
ATOM 1070 C C . LEU A 1 137 ? -0.184 7.156 2.833 1.00 95.00 137 LEU A C 1
ATOM 1072 O O . LEU A 1 137 ? -0.566 7.023 3.992 1.00 95.00 137 LEU A O 1
ATOM 1076 N N . ALA A 1 138 ? 1.049 7.575 2.541 1.00 95.00 138 ALA A N 1
ATOM 1077 C CA . ALA A 1 138 ? 2.029 7.883 3.578 1.00 95.00 138 ALA A CA 1
ATOM 1078 C C . ALA A 1 138 ? 1.547 9.023 4.487 1.00 95.00 138 ALA A C 1
ATOM 1080 O O . ALA A 1 138 ? 1.630 8.914 5.711 1.00 95.00 138 ALA A O 1
ATOM 1081 N N . LYS A 1 139 ? 0.933 10.063 3.906 1.00 94.81 139 LYS A N 1
ATOM 1082 C CA . LYS A 1 139 ? 0.324 11.174 4.654 1.00 94.81 139 LYS A CA 1
ATOM 1083 C C . LYS A 1 139 ? -0.825 10.736 5.553 1.00 94.81 139 LYS A C 1
ATOM 1085 O O . LYS A 1 139 ? -1.030 11.337 6.607 1.00 94.81 139 LYS A O 1
ATOM 1090 N N . ALA A 1 140 ? -1.543 9.674 5.189 1.00 93.38 140 ALA A N 1
ATOM 1091 C CA . ALA A 1 140 ? -2.581 9.108 6.044 1.00 93.38 140 ALA A CA 1
ATOM 1092 C C . ALA A 1 140 ? -2.024 8.523 7.353 1.00 93.38 140 ALA A C 1
ATOM 1094 O O . ALA A 1 140 ? -2.758 8.454 8.339 1.00 93.38 140 ALA A O 1
ATOM 1095 N N . VAL A 1 141 ? -0.739 8.150 7.368 1.00 93.06 141 VAL A N 1
ATOM 1096 C CA . VAL A 1 141 ? -0.004 7.694 8.555 1.00 93.06 141 VAL A CA 1
ATOM 1097 C C . VAL A 1 141 ? 0.738 8.853 9.230 1.00 93.06 141 VAL A C 1
ATOM 1099 O O . VAL A 1 141 ? 0.625 9.035 10.440 1.00 93.06 141 VAL A O 1
ATOM 1102 N N . ASN A 1 142 ? 1.485 9.652 8.464 1.00 92.38 142 ASN A N 1
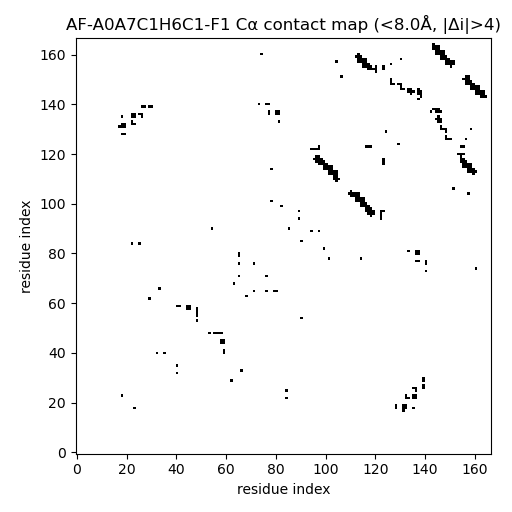ATOM 1103 C CA . ASN A 1 142 ? 2.223 10.814 8.949 1.00 92.38 142 ASN A CA 1
ATOM 1104 C C . ASN A 1 142 ? 2.270 11.909 7.876 1.00 92.38 142 ASN A C 1
ATOM 1106 O O . ASN A 1 142 ? 2.875 11.742 6.821 1.00 92.38 142 ASN A O 1
ATOM 1110 N N . GLN A 1 143 ? 1.691 13.070 8.188 1.00 90.44 143 GLN A N 1
ATOM 1111 C CA . GLN A 1 143 ? 1.543 14.206 7.268 1.00 90.44 143 GLN A CA 1
ATOM 1112 C C . GLN A 1 143 ? 2.867 14.770 6.727 1.00 90.44 143 GLN A C 1
ATOM 1114 O O . GLN A 1 143 ? 2.864 15.461 5.710 1.00 90.44 143 GLN A O 1
ATOM 1119 N N . LYS A 1 144 ? 3.994 14.490 7.392 1.00 92.00 144 LYS A N 1
ATOM 1120 C CA . LYS A 1 144 ? 5.327 14.945 6.974 1.00 92.00 144 LYS A CA 1
ATOM 1121 C C . LYS A 1 144 ? 6.013 13.999 5.994 1.00 92.00 144 LYS A C 1
ATOM 1123 O O . LYS A 1 144 ? 7.090 14.331 5.512 1.00 92.00 144 LYS A O 1
ATOM 1128 N N . VAL A 1 145 ? 5.428 12.839 5.715 1.00 92.69 145 VAL A N 1
ATOM 1129 C CA . VAL A 1 145 ? 6.043 11.823 4.863 1.00 92.69 145 VAL A CA 1
ATOM 1130 C C . VAL A 1 145 ? 5.468 11.877 3.449 1.00 92.69 145 VAL A C 1
ATOM 1132 O O . VAL A 1 145 ? 4.278 12.117 3.246 1.00 92.69 145 VAL A O 1
ATOM 1135 N N . MET A 1 146 ? 6.327 11.636 2.464 1.00 93.56 146 MET A N 1
ATOM 1136 C CA . MET A 1 146 ? 5.977 11.419 1.063 1.00 93.56 146 MET A CA 1
ATOM 1137 C C . MET A 1 146 ? 6.675 10.169 0.527 1.00 93.56 146 MET A C 1
ATOM 1139 O O . MET A 1 146 ? 7.660 9.703 1.098 1.00 93.56 146 MET A O 1
ATOM 1143 N N . ALA A 1 147 ? 6.173 9.637 -0.581 1.00 93.44 147 ALA A N 1
ATOM 1144 C CA . ALA A 1 147 ? 6.902 8.645 -1.352 1.00 93.44 147 ALA A CA 1
ATOM 1145 C C . ALA A 1 147 ? 7.908 9.348 -2.270 1.00 93.44 147 ALA A C 1
ATOM 1147 O O . ALA A 1 147 ? 7.646 10.444 -2.762 1.00 93.44 147 ALA A O 1
ATOM 1148 N N . LYS A 1 148 ? 9.042 8.700 -2.521 1.00 93.12 148 LYS A N 1
ATOM 1149 C CA . LYS A 1 148 ? 9.986 9.065 -3.579 1.00 93.12 148 LYS A CA 1
ATOM 1150 C C . LYS A 1 148 ? 10.116 7.879 -4.515 1.00 93.12 148 LYS A C 1
ATOM 1152 O O . LYS A 1 148 ? 10.565 6.821 -4.080 1.00 93.12 148 LYS A O 1
ATOM 1157 N N . VAL A 1 149 ? 9.726 8.037 -5.777 1.00 91.94 149 VAL A N 1
ATOM 1158 C CA . VAL A 1 149 ? 9.782 6.962 -6.774 1.00 91.94 149 VAL A CA 1
ATOM 1159 C C . VAL A 1 149 ? 10.929 7.222 -7.742 1.00 91.94 149 VAL A C 1
ATOM 1161 O O . VAL A 1 149 ? 11.001 8.259 -8.396 1.00 91.94 149 VAL A O 1
ATOM 1164 N N . ARG A 1 150 ? 11.829 6.249 -7.878 1.00 90.88 150 ARG A N 1
ATOM 1165 C CA . ARG A 1 150 ? 12.969 6.297 -8.799 1.00 90.88 150 ARG A CA 1
ATOM 1166 C C . ARG A 1 150 ? 12.894 5.154 -9.798 1.00 90.88 150 ARG A C 1
ATOM 1168 O O . ARG A 1 150 ? 12.711 4.003 -9.410 1.00 90.88 150 ARG A O 1
ATOM 1175 N N . LEU A 1 151 ? 13.091 5.458 -11.077 1.00 90.00 151 LEU A N 1
ATOM 1176 C CA . LEU A 1 151 ? 13.355 4.443 -12.095 1.00 90.00 151 LEU A CA 1
ATOM 1177 C C . LEU A 1 151 ? 14.824 4.027 -11.983 1.00 90.00 151 LEU A C 1
ATOM 1179 O O . LEU A 1 151 ? 15.710 4.822 -12.284 1.00 90.00 151 LEU A O 1
ATOM 1183 N N . VAL A 1 152 ? 15.070 2.805 -11.516 1.00 89.56 152 VAL A N 1
ATOM 1184 C CA . VAL A 1 152 ? 16.430 2.268 -11.315 1.00 89.56 152 VAL A CA 1
ATOM 1185 C C . VAL A 1 152 ? 16.873 1.377 -12.476 1.00 89.56 152 VAL A C 1
ATOM 1187 O O . VAL A 1 152 ? 18.065 1.242 -12.730 1.00 89.56 152 VAL A O 1
ATOM 1190 N N . ALA A 1 153 ? 15.919 0.814 -13.220 1.00 87.62 153 ALA A N 1
ATOM 1191 C CA . ALA A 1 153 ? 16.141 0.130 -14.491 1.00 87.62 153 ALA A CA 1
ATOM 1192 C C . ALA A 1 153 ? 14.881 0.248 -15.372 1.00 87.62 153 ALA A C 1
ATOM 1194 O O . ALA A 1 153 ? 13.811 0.548 -14.842 1.00 87.62 153 ALA A O 1
ATOM 1195 N N . PRO A 1 154 ? 14.950 -0.010 -16.693 1.00 88.19 154 PRO A N 1
ATOM 1196 C CA . PRO A 1 154 ? 13.779 0.067 -17.578 1.00 88.19 154 PRO A CA 1
ATOM 1197 C C . PRO A 1 154 ? 12.588 -0.802 -17.143 1.00 88.19 154 PRO A C 1
ATOM 1199 O O . PRO A 1 154 ? 11.445 -0.479 -17.454 1.00 88.19 154 PRO A O 1
ATOM 1202 N N . ASP A 1 155 ? 12.853 -1.897 -16.432 1.00 89.31 155 ASP A N 1
ATOM 1203 C CA . ASP A 1 155 ? 11.872 -2.836 -15.889 1.00 89.31 155 ASP A CA 1
ATOM 1204 C C . ASP A 1 155 ? 11.724 -2.721 -14.362 1.00 89.31 155 ASP A C 1
ATOM 1206 O O . ASP A 1 155 ? 11.104 -3.593 -13.751 1.00 89.31 155 ASP A O 1
ATOM 1210 N N . GLN A 1 156 ? 12.272 -1.673 -13.724 1.00 90.38 156 GLN A N 1
ATOM 1211 C CA . GLN A 1 156 ? 12.306 -1.583 -12.267 1.00 90.38 156 GLN A CA 1
ATOM 1212 C C . GLN A 1 156 ? 12.203 -0.168 -11.674 1.00 90.38 156 GLN A C 1
ATOM 1214 O O . GLN A 1 156 ? 12.997 0.728 -11.969 1.00 90.38 156 GLN A O 1
ATOM 1219 N N . LEU A 1 157 ? 11.293 -0.026 -10.709 1.00 90.94 157 LEU A N 1
ATOM 1220 C CA . LEU A 1 157 ? 11.152 1.126 -9.821 1.00 90.94 157 LEU A CA 1
ATOM 1221 C C . LEU A 1 157 ? 11.641 0.788 -8.402 1.00 90.94 157 LEU A C 1
ATOM 1223 O O . LEU A 1 157 ? 11.456 -0.332 -7.915 1.00 90.94 157 LEU A O 1
ATOM 1227 N N . SER A 1 158 ? 12.219 1.783 -7.734 1.00 92.19 158 SER A N 1
ATOM 1228 C CA . SER A 1 158 ? 12.473 1.814 -6.290 1.00 92.19 158 SER A CA 1
ATOM 1229 C C . SER A 1 158 ? 11.612 2.910 -5.668 1.00 92.19 158 SER A C 1
ATOM 1231 O O . SER A 1 158 ? 11.540 4.016 -6.207 1.00 92.19 158 SER A O 1
ATOM 1233 N N . VAL A 1 159 ? 10.943 2.606 -4.559 1.00 93.62 159 VAL A N 1
ATOM 1234 C CA . VAL A 1 159 ? 10.130 3.551 -3.799 1.00 93.62 159 VAL A CA 1
ATOM 1235 C C . VAL A 1 159 ? 10.624 3.608 -2.365 1.00 93.62 159 VAL A C 1
ATOM 1237 O O . VAL A 1 159 ? 10.639 2.593 -1.669 1.00 93.62 159 VAL A O 1
ATOM 1240 N N . SER A 1 160 ? 10.976 4.803 -1.908 1.00 93.00 160 SER A N 1
ATOM 1241 C CA . SER A 1 160 ? 11.425 5.040 -0.540 1.00 93.00 160 SER A CA 1
ATOM 1242 C C . SER A 1 160 ? 10.593 6.103 0.165 1.00 93.00 160 SER A C 1
ATOM 1244 O O . SER A 1 160 ? 9.869 6.894 -0.451 1.00 93.00 160 SER A O 1
ATOM 1246 N N . ILE A 1 161 ? 10.694 6.096 1.489 1.00 92.44 161 ILE A N 1
ATOM 1247 C CA . ILE A 1 161 ? 10.127 7.112 2.367 1.00 92.44 161 ILE A CA 1
ATOM 1248 C C . ILE A 1 161 ? 10.980 8.384 2.273 1.00 92.44 161 ILE A C 1
ATOM 1250 O O . ILE A 1 161 ? 12.200 8.355 2.418 1.00 92.44 161 ILE A O 1
ATOM 1254 N N . GLY A 1 162 ? 10.335 9.516 2.008 1.00 86.88 162 GLY A N 1
ATOM 1255 C CA . GLY A 1 162 ? 10.950 10.838 1.999 1.00 86.88 162 GLY A CA 1
ATOM 1256 C C . GLY A 1 162 ? 10.250 11.801 2.950 1.00 86.88 162 GLY A C 1
ATOM 1257 O O . GLY A 1 162 ? 9.071 11.641 3.257 1.00 86.88 162 GLY A O 1
ATOM 1258 N N . GLU A 1 163 ? 10.959 12.841 3.381 1.00 81.31 163 GLU A N 1
ATOM 1259 C CA . GLU A 1 163 ? 10.379 13.913 4.192 1.00 81.31 163 GLU A CA 1
ATOM 1260 C C . GLU A 1 163 ? 9.894 15.087 3.334 1.00 81.31 163 GLU A C 1
ATOM 1262 O O . GLU A 1 163 ? 10.525 15.482 2.351 1.00 81.31 163 GLU A O 1
ATOM 1267 N N . HIS A 1 164 ? 8.771 15.675 3.740 1.00 63.47 164 HIS A N 1
ATOM 1268 C CA . HIS A 1 164 ? 8.265 16.931 3.214 1.00 63.47 164 HIS A CA 1
ATOM 1269 C C . HIS A 1 164 ? 8.937 18.103 3.930 1.00 63.47 164 HIS A C 1
ATOM 1271 O O . HIS A 1 164 ? 8.496 18.523 5.002 1.00 63.47 164 HIS A O 1
ATOM 1277 N N . HIS A 1 165 ? 9.962 18.694 3.319 1.00 47.34 165 HIS A N 1
ATOM 1278 C CA . HIS A 1 165 ? 10.434 20.011 3.739 1.00 47.34 165 HIS A CA 1
ATOM 1279 C C . HIS A 1 165 ? 9.442 21.059 3.227 1.00 47.34 165 HIS A C 1
ATOM 1281 O O . HIS A 1 165 ? 9.385 21.350 2.035 1.00 47.34 165 HIS A O 1
ATOM 1287 N N . ALA A 1 166 ? 8.584 21.566 4.115 1.00 44.09 166 ALA A N 1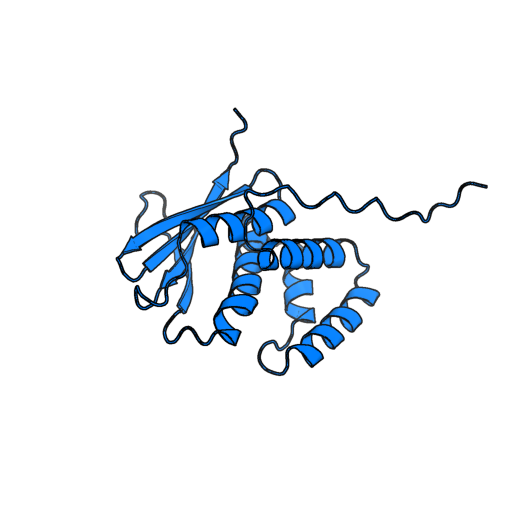
ATOM 1288 C CA . ALA A 1 166 ? 7.822 22.773 3.819 1.00 44.09 166 ALA A CA 1
ATOM 1289 C C . ALA A 1 166 ? 8.821 23.936 3.708 1.00 44.09 166 ALA A C 1
ATOM 1291 O O . ALA A 1 166 ? 9.553 24.195 4.664 1.00 44.09 166 ALA A O 1
ATOM 1292 N N . ALA A 1 167 ? 8.892 24.536 2.518 1.00 36.69 167 ALA A N 1
ATOM 1293 C CA . ALA A 1 167 ? 9.637 25.763 2.256 1.00 36.69 167 ALA A CA 1
ATOM 1294 C C . ALA A 1 167 ? 8.959 26.972 2.914 1.00 36.69 167 ALA A C 1
ATOM 1296 O O . ALA A 1 167 ? 7.710 26.949 3.029 1.00 36.69 167 ALA A O 1
#

Radius of gyration: 17.1 Å; Cα contacts (8 Å, |Δi|>4): 193; chains: 1; bounding box: 53×40×48 Å

pLDDT: mean 79.89, std 16.48, range [36.38, 95.56]

Sequence (167 aa):
MTNPCAPAPLQPFPDKSTGSPQAALFAALYQTMHLCPSGRRSPILDLLETRLGSLYDDLNKKFSMLLDAPSMSLEDKIYGLWLLYLSFIVFPRHMPGVQFWLGADLFSDDQHECLRIRGPATALPESRALELDLSILAKAVNQKVMAKVRLVAPDQLSVSIGEHHAA

Foldseek 3Di:
DDDPDDDDDDPDDDDPVDQDPLLLVLLVVLLVLLPDDLVVNVVVQVVVDVVVDPLDPPSSVLSCCLRPVPPQDLFNSLVSSLVVSCSVPDVVVCLDAWDWDWAFDPPDPHRDIWIKIFGQLVSDDDQVSSQRSSQSNSCSSPVQWGWDWDDPDSGMITIDIDGDDDD

Mean predicted aligned error: 9.35 Å

Nearest PDB structures (foldseek):
  4z3u-assembly1_B  TM=3.405E-01  e=1.265E-01  Suid alphaherpesvirus 1
  5epv-assembly2_D  TM=4.337E-01  e=8.718E-01  Brucella abortus 2308
  8q8o-assembly2_B-3  TM=2.154E-01  e=6.733E+00  Pseudomonas aeruginosa UCBPP-PA14
  8q8o-assembly1_A-2  TM=2.293E-01  e=8.943E+00  Pseudomonas aeruginosa UCBPP-PA14

Solvent-accessible surface area (backbone atoms only — not comparable to full-atom values): 9744 Å² total; per-residue (Å²): 139,82,80,93,78,74,77,78,80,79,74,78,80,78,72,98,78,68,48,47,70,64,33,55,51,51,27,50,49,52,50,51,49,67,75,40,58,71,90,63,37,44,65,55,34,51,53,49,27,65,74,65,34,92,84,44,73,63,46,41,58,55,50,47,53,62,70,64,46,92,80,65,49,74,64,56,42,40,54,51,49,46,53,52,52,46,53,67,62,44,62,83,65,62,46,75,70,58,46,73,49,78,42,63,34,86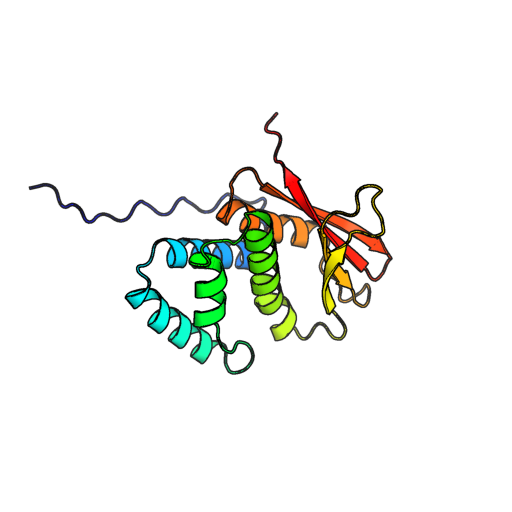,88,46,96,65,61,46,72,24,43,36,40,35,21,52,59,92,59,48,76,58,56,69,58,49,24,38,23,44,17,50,40,28,32,61,78,39,77,54,35,29,43,43,60,41,81,80,46,82,42,29,38,40,34,35,87,36,76,62,79,83,127

Secondary structure (DSSP, 8-state):
---S--PPPPPPPPPSSPPPHHHHHHHHHHHHHHHS-HHHHHHHHHHHHHHH-TTSTTHHHHHHHHHH-TT--HHHHHHHHHHHHHHHHHTTTT-TT-EEEEEE-SSSSS--EEEEEE--TTTSPPHHHHHHHHHHHHHHH-TTEEEEEEEEETTEEEEEEEE----